Protein AF-A0A971Q8Y5-F1 (afdb_monomer_lite)

Sequence (115 aa):
GSGPAAWLIREVLGVKPRRPGFAEVAIEPHCGDLAWARGTVPTPMGTISISWSKGSDGGLRVETDVPVGVGEARVWMEGLKSGHVDGSAVPLALDESGCKVLKVASAGRHMVELA

Radius of gyration: 13.22 Å; chains: 1; bounding box: 32×28×31 Å

Structure (mmCIF, N/CA/C/O backbone):
data_AF-A0A971Q8Y5-F1
#
_entry.id   AF-A0A971Q8Y5-F1
#
loop_
_atom_site.group_PDB
_atom_site.id
_atom_site.type_symbol
_atom_site.label_atom_id
_atom_site.label_alt_id
_atom_site.label_comp_id
_atom_site.label_asym_id
_atom_site.label_entity_id
_atom_site.label_seq_id
_atom_site.pdbx_PDB_ins_code
_atom_site.Cartn_x
_atom_site.Cartn_y
_atom_site.Cartn_z
_atom_site.occupancy
_atom_site.B_iso_or_equiv
_atom_site.auth_seq_id
_atom_site.auth_comp_id
_atom_site.auth_asym_id
_atom_site.auth_atom_id
_atom_site.pdbx_PDB_model_num
ATOM 1 N N . GLY A 1 1 ? 15.132 7.869 -15.736 1.00 43.06 1 GLY A N 1
ATOM 2 C CA . GLY A 1 1 ? 14.451 9.168 -15.604 1.00 43.06 1 GLY A CA 1
ATOM 3 C C . GLY A 1 1 ? 14.000 9.352 -14.173 1.00 43.06 1 GLY A C 1
ATOM 4 O O . GLY A 1 1 ? 13.049 8.698 -13.774 1.00 43.06 1 GLY A O 1
ATOM 5 N N . SER A 1 2 ? 14.697 10.186 -13.398 1.00 48.38 2 SER A N 1
ATOM 6 C CA . SER A 1 2 ? 14.2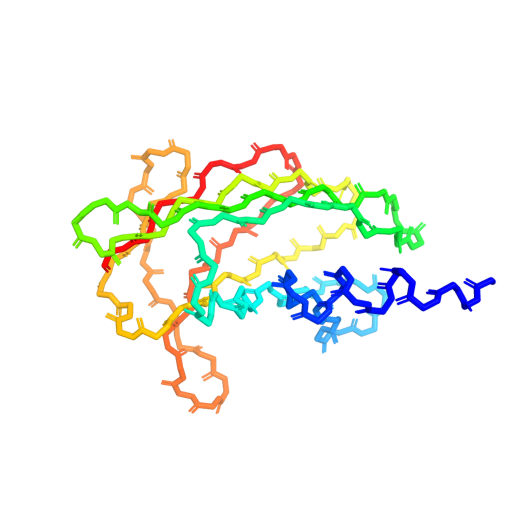51 10.623 -12.067 1.00 48.38 2 SER A CA 1
ATOM 7 C C . SER A 1 2 ? 13.400 11.874 -12.233 1.00 48.38 2 SER A C 1
ATOM 9 O O . SER A 1 2 ? 13.910 12.988 -12.199 1.00 48.38 2 SER A O 1
ATOM 11 N N . GLY A 1 3 ? 12.108 11.688 -12.490 1.00 46.56 3 GLY A N 1
ATOM 12 C CA . GLY A 1 3 ? 11.150 12.781 -12.378 1.00 46.56 3 GLY A CA 1
ATOM 13 C C . GLY A 1 3 ? 10.777 12.954 -10.901 1.00 46.56 3 GLY A C 1
ATOM 14 O O . GLY A 1 3 ? 10.394 11.956 -10.290 1.00 46.56 3 GLY A O 1
ATOM 15 N N . PRO A 1 4 ? 10.841 14.160 -10.311 1.00 51.34 4 PRO A N 1
ATOM 16 C CA . PRO A 1 4 ? 10.440 14.401 -8.917 1.00 51.34 4 PRO A CA 1
ATOM 17 C C . PRO A 1 4 ? 9.005 13.933 -8.610 1.00 51.34 4 PRO A C 1
ATOM 19 O O . PRO A 1 4 ? 8.714 13.544 -7.485 1.00 51.34 4 PRO A O 1
ATOM 22 N N . ALA A 1 5 ? 8.137 13.847 -9.625 1.00 49.75 5 ALA A N 1
ATOM 23 C CA . ALA A 1 5 ? 6.803 13.256 -9.517 1.00 49.75 5 ALA A CA 1
ATOM 24 C C . ALA A 1 5 ? 6.821 11.765 -9.124 1.00 49.75 5 ALA A C 1
ATOM 26 O O . ALA A 1 5 ? 6.010 11.342 -8.308 1.00 49.75 5 ALA A O 1
ATOM 27 N N . ALA A 1 6 ? 7.761 10.965 -9.640 1.00 52.69 6 ALA A N 1
ATOM 28 C CA . ALA A 1 6 ? 7.866 9.548 -9.282 1.00 52.69 6 ALA A CA 1
ATOM 29 C C . ALA A 1 6 ? 8.357 9.356 -7.839 1.00 52.69 6 ALA A C 1
ATOM 31 O O . ALA A 1 6 ? 7.985 8.380 -7.194 1.00 52.69 6 ALA A O 1
ATOM 32 N N . TRP A 1 7 ? 9.175 10.283 -7.332 1.00 54.84 7 TRP A N 1
ATOM 33 C CA . TRP A 1 7 ? 9.607 10.282 -5.935 1.00 54.84 7 TRP A CA 1
ATOM 34 C C . TRP A 1 7 ? 8.462 10.684 -5.004 1.00 54.84 7 TRP A C 1
ATOM 36 O O . TRP A 1 7 ? 8.168 9.956 -4.065 1.00 54.84 7 TRP A O 1
ATOM 46 N N . LEU A 1 8 ? 7.739 11.760 -5.330 1.00 58.44 8 LEU A N 1
ATOM 47 C CA . LEU A 1 8 ? 6.596 12.216 -4.538 1.00 58.44 8 LEU A CA 1
ATOM 48 C C . LEU A 1 8 ? 5.495 11.147 -4.458 1.00 58.44 8 LEU A C 1
ATOM 50 O O . LEU A 1 8 ? 4.945 10.897 -3.394 1.00 58.44 8 LEU A O 1
ATOM 54 N N . ILE A 1 9 ? 5.213 10.471 -5.574 1.00 60.31 9 ILE A N 1
ATOM 55 C CA . ILE A 1 9 ? 4.247 9.368 -5.628 1.00 60.31 9 ILE A CA 1
ATOM 56 C C . ILE A 1 9 ? 4.733 8.178 -4.789 1.00 60.31 9 ILE A C 1
ATOM 58 O O . ILE A 1 9 ? 3.935 7.575 -4.084 1.00 60.31 9 ILE A O 1
ATOM 62 N N . ARG A 1 10 ? 6.031 7.849 -4.812 1.00 62.62 10 ARG A N 1
ATOM 63 C CA . ARG A 1 10 ? 6.592 6.774 -3.974 1.00 62.62 10 ARG A CA 1
ATOM 64 C C . ARG A 1 10 ? 6.554 7.100 -2.488 1.00 62.62 10 ARG A C 1
ATOM 66 O O . ARG A 1 10 ? 6.272 6.195 -1.718 1.00 62.62 10 ARG A O 1
ATOM 73 N N . GLU A 1 11 ? 6.810 8.346 -2.105 1.00 64.06 11 GLU A N 1
ATOM 74 C CA . GLU A 1 11 ? 6.764 8.785 -0.707 1.00 64.06 11 GLU A CA 1
ATOM 75 C C . GLU A 1 11 ? 5.321 8.872 -0.191 1.00 64.06 11 GLU A C 1
ATOM 77 O O . GLU A 1 11 ? 5.022 8.355 0.877 1.00 64.06 11 GLU A O 1
ATOM 82 N N . VAL A 1 12 ? 4.385 9.427 -0.971 1.00 64.12 12 VAL A N 1
ATOM 83 C CA . VAL A 1 12 ? 2.969 9.541 -0.561 1.00 64.12 12 VAL A CA 1
ATOM 84 C C . VAL A 1 12 ? 2.257 8.181 -0.561 1.00 64.12 12 VAL A C 1
ATOM 86 O O . VAL A 1 12 ? 1.414 7.915 0.296 1.00 64.12 12 VAL A O 1
ATOM 89 N N . LEU A 1 13 ? 2.590 7.291 -1.502 1.00 68.50 13 LEU A N 1
ATOM 90 C CA . LEU A 1 13 ? 2.071 5.916 -1.520 1.00 68.50 13 LEU A CA 1
ATOM 91 C C . LEU A 1 13 ? 2.883 4.956 -0.631 1.00 68.50 13 LEU A C 1
ATOM 93 O O . LEU A 1 13 ? 2.434 3.840 -0.386 1.00 68.50 13 LEU A O 1
ATOM 97 N N . GLY A 1 14 ? 4.073 5.369 -0.188 1.00 69.19 14 GLY A N 1
ATOM 98 C CA . GLY A 1 14 ? 4.999 4.597 0.644 1.00 69.19 14 GLY A CA 1
ATOM 99 C C . GLY A 1 14 ? 5.502 3.295 0.037 1.00 69.19 14 GLY A C 1
ATOM 100 O O . GLY A 1 14 ? 5.660 2.313 0.756 1.00 69.19 14 GLY A O 1
ATOM 101 N N . VAL A 1 15 ? 5.723 3.241 -1.278 1.00 74.44 15 VAL A N 1
ATOM 102 C CA . V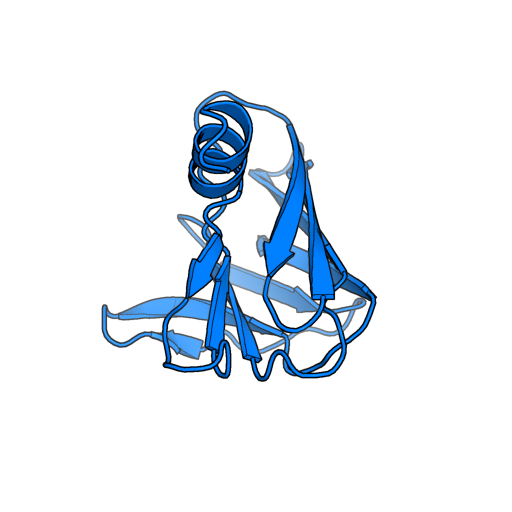AL A 1 15 ? 6.185 2.009 -1.939 1.00 74.44 15 VAL A CA 1
ATOM 103 C C . VAL A 1 15 ? 7.691 1.862 -1.778 1.00 74.44 15 VAL A C 1
ATOM 105 O O . VAL A 1 15 ? 8.461 2.550 -2.455 1.00 74.44 15 VAL A O 1
ATOM 108 N N . LYS A 1 16 ? 8.119 0.922 -0.931 1.00 75.81 16 LYS A N 1
ATOM 109 C CA . LYS A 1 16 ? 9.533 0.633 -0.672 1.00 75.81 16 LYS A CA 1
ATOM 110 C C . LYS A 1 16 ? 9.875 -0.828 -0.983 1.00 75.81 16 LYS A C 1
ATOM 112 O O . LYS A 1 16 ? 9.232 -1.735 -0.457 1.00 75.81 16 LYS A O 1
ATOM 117 N N . PRO A 1 17 ? 10.900 -1.100 -1.808 1.00 74.31 17 PRO A N 1
ATOM 118 C CA . PRO A 1 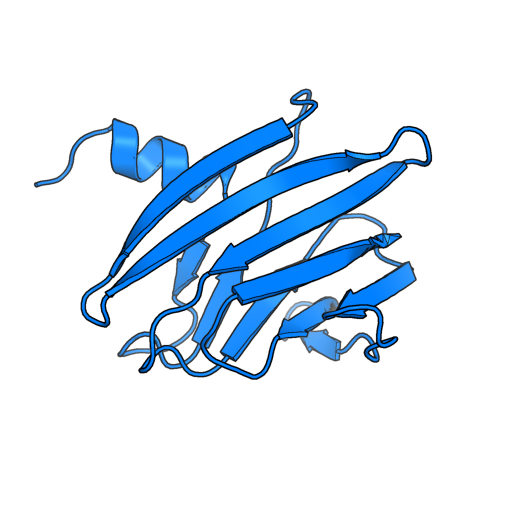17 ? 11.383 -2.462 -2.003 1.00 74.31 17 PRO A CA 1
ATOM 119 C C . PRO A 1 17 ? 12.092 -2.947 -0.727 1.00 74.31 17 PRO A C 1
ATOM 121 O O . PRO A 1 17 ? 13.060 -2.332 -0.286 1.00 74.31 17 PRO A O 1
ATOM 124 N N . ARG A 1 18 ? 11.625 -4.056 -0.140 1.00 75.56 18 ARG A N 1
ATOM 125 C CA . ARG A 1 18 ? 12.243 -4.691 1.043 1.00 75.56 18 ARG A CA 1
ATOM 126 C C . ARG A 1 18 ? 13.294 -5.731 0.661 1.00 75.56 18 ARG A C 1
ATOM 128 O O . ARG A 1 18 ? 14.221 -5.967 1.430 1.00 75.56 18 ARG A O 1
ATOM 135 N N . ARG A 1 19 ? 13.176 -6.346 -0.521 1.00 74.62 19 ARG A N 1
ATOM 136 C CA . ARG A 1 19 ? 14.126 -7.360 -1.006 1.00 74.62 19 ARG A CA 1
ATOM 137 C C . ARG A 1 19 ? 14.623 -7.088 -2.427 1.00 74.62 19 ARG A C 1
ATOM 139 O O . ARG A 1 19 ? 13.877 -6.522 -3.235 1.00 74.62 19 ARG A O 1
ATOM 146 N N . PRO A 1 20 ? 15.859 -7.522 -2.756 1.00 73.75 20 PRO A N 1
ATOM 147 C CA . PRO A 1 20 ? 16.377 -7.466 -4.118 1.00 73.75 20 PRO A CA 1
ATOM 148 C C . PRO A 1 20 ? 15.411 -8.123 -5.106 1.00 73.75 20 PRO A C 1
ATOM 150 O O . PRO A 1 20 ? 14.790 -9.140 -4.802 1.00 73.75 20 PRO A O 1
ATOM 153 N N . GLY A 1 21 ? 15.275 -7.528 -6.290 1.00 68.69 21 GLY A N 1
ATOM 154 C CA . GLY A 1 21 ? 14.406 -8.058 -7.341 1.00 68.69 21 GLY A CA 1
ATOM 155 C C . GLY A 1 21 ? 12.905 -7.865 -7.107 1.00 68.69 21 GLY A C 1
ATOM 156 O O . GLY A 1 21 ? 12.128 -8.530 -7.774 1.00 68.69 21 GLY A O 1
ATOM 157 N N . PHE A 1 22 ? 12.482 -6.976 -6.195 1.00 69.31 22 PHE A N 1
ATOM 158 C CA . PHE A 1 22 ? 11.058 -6.739 -5.887 1.00 69.31 22 PHE A CA 1
ATOM 159 C C . PHE A 1 22 ? 10.321 -7.998 -5.397 1.00 69.31 22 PHE A C 1
ATOM 161 O O . PHE A 1 22 ? 9.096 -8.080 -5.459 1.00 69.31 22 PHE A O 1
ATOM 168 N N . ALA A 1 23 ? 11.067 -8.961 -4.843 1.00 70.81 23 ALA A N 1
ATOM 169 C CA . ALA A 1 23 ? 10.497 -10.145 -4.210 1.00 70.81 23 ALA A CA 1
ATOM 170 C C . ALA A 1 23 ? 9.594 -9.782 -3.016 1.00 70.81 23 ALA A C 1
ATOM 172 O O . ALA A 1 23 ? 8.657 -10.508 -2.707 1.00 70.81 23 ALA A O 1
ATOM 173 N N . GLU A 1 24 ? 9.854 -8.646 -2.365 1.00 76.44 24 GLU A N 1
ATOM 174 C CA . GLU A 1 24 ? 9.009 -8.097 -1.307 1.00 76.44 24 GLU A CA 1
ATOM 175 C C . GLU A 1 24 ? 8.941 -6.573 -1.432 1.00 76.44 24 GLU A C 1
ATOM 177 O O . GLU A 1 24 ? 9.972 -5.902 -1.585 1.00 76.44 24 GLU A O 1
ATOM 182 N N . VAL A 1 25 ? 7.725 -6.035 -1.361 1.00 80.81 25 VAL A N 1
ATOM 183 C CA . VAL A 1 25 ? 7.432 -4.604 -1.421 1.00 80.81 25 VAL A CA 1
ATOM 184 C C . VAL A 1 25 ? 6.590 -4.222 -0.207 1.00 80.81 25 VAL A C 1
ATOM 186 O O . VAL A 1 25 ? 5.546 -4.810 0.060 1.00 80.81 25 VAL A O 1
ATOM 189 N N . ALA A 1 26 ? 7.041 -3.216 0.530 1.00 81.19 26 ALA A N 1
ATOM 190 C CA . ALA A 1 26 ? 6.240 -2.565 1.553 1.00 81.19 26 ALA A CA 1
ATOM 191 C C . ALA A 1 26 ? 5.453 -1.413 0.916 1.00 81.19 26 ALA A C 1
ATOM 193 O O . ALA A 1 26 ? 6.001 -0.648 0.123 1.00 81.19 26 ALA A O 1
ATOM 194 N N . ILE A 1 27 ? 4.173 -1.324 1.251 1.00 82.38 27 ILE A N 1
ATOM 195 C CA . ILE A 1 27 ? 3.264 -0.227 0.940 1.00 82.38 27 ILE A CA 1
ATOM 196 C C . ILE A 1 27 ? 2.938 0.426 2.284 1.00 82.38 27 ILE A C 1
ATOM 198 O O . ILE A 1 27 ? 2.235 -0.148 3.116 1.00 82.38 27 ILE A O 1
ATOM 202 N N . GLU A 1 28 ? 3.484 1.616 2.503 1.00 78.94 28 GLU A N 1
ATOM 203 C CA . GLU A 1 28 ? 3.361 2.382 3.747 1.00 78.94 28 GLU A CA 1
ATOM 204 C C . GLU A 1 28 ? 2.629 3.710 3.472 1.00 78.94 28 GLU A C 1
ATOM 206 O O . GLU A 1 28 ? 3.273 4.751 3.364 1.00 78.94 28 GLU A O 1
ATOM 211 N N . PRO A 1 29 ? 1.293 3.724 3.305 1.00 75.50 29 PRO A N 1
ATOM 212 C CA . PRO A 1 29 ? 0.563 4.935 2.951 1.00 75.50 29 PRO A CA 1
ATOM 213 C C . PRO A 1 29 ? 0.791 6.053 3.976 1.00 75.50 29 PRO A C 1
ATOM 215 O O . PRO A 1 29 ? 0.278 6.016 5.098 1.00 75.50 29 PRO A O 1
ATOM 218 N N . HIS A 1 30 ? 1.533 7.087 3.583 1.00 73.88 30 HIS A N 1
ATOM 219 C CA . HIS A 1 30 ? 1.773 8.257 4.420 1.00 73.88 30 HIS A CA 1
ATOM 220 C C . HIS A 1 30 ? 0.585 9.207 4.292 1.00 73.88 30 HIS A C 1
ATOM 222 O O . HIS A 1 30 ? 0.581 10.153 3.505 1.00 73.88 30 HIS A O 1
ATOM 228 N N . CYS A 1 31 ? -0.464 8.911 5.056 1.00 71.75 31 CYS A N 1
ATOM 229 C CA . CYS A 1 31 ? -1.755 9.540 4.831 1.00 71.75 31 CYS A CA 1
ATOM 230 C C . CYS A 1 31 ? -1.848 10.997 5.319 1.00 71.75 31 CYS A C 1
ATOM 232 O O . CYS A 1 31 ? -2.730 11.710 4.850 1.00 71.75 31 CYS A O 1
ATOM 234 N N . GLY A 1 32 ? -0.981 11.448 6.239 1.00 74.25 32 GLY A N 1
ATOM 235 C CA . GLY A 1 32 ? -0.919 12.840 6.731 1.00 74.25 32 GLY A CA 1
ATOM 236 C C . GLY A 1 32 ? -2.300 13.481 6.936 1.00 74.25 32 GLY A C 1
ATOM 237 O O . GLY A 1 32 ? -3.186 12.856 7.519 1.00 74.25 32 GLY A O 1
ATOM 238 N N . ASP A 1 33 ? -2.515 14.661 6.347 1.00 75.44 33 ASP A N 1
ATOM 239 C CA . ASP A 1 33 ? -3.819 15.354 6.280 1.00 75.44 33 ASP A CA 1
ATOM 240 C C . ASP A 1 33 ? -4.628 15.037 5.006 1.00 75.44 33 ASP A C 1
ATOM 242 O O . ASP A 1 33 ? -5.720 15.563 4.791 1.00 75.44 33 ASP A O 1
ATOM 246 N N . LEU A 1 34 ? -4.120 14.164 4.134 1.00 81.00 34 LEU A N 1
ATOM 247 C CA . LEU A 1 34 ? -4.781 13.803 2.882 1.00 81.00 34 LEU A CA 1
ATOM 248 C C . LEU A 1 34 ? -5.946 12.840 3.145 1.00 81.00 34 LEU A C 1
ATOM 250 O O . LEU A 1 34 ? -5.816 11.864 3.885 1.00 81.00 34 LEU A O 1
ATOM 254 N N . ALA A 1 35 ? -7.092 13.098 2.515 1.00 85.31 35 ALA A N 1
ATOM 255 C CA . ALA A 1 35 ? -8.250 12.203 2.569 1.00 85.31 35 ALA A CA 1
ATOM 256 C C . ALA A 1 35 ? -8.084 10.985 1.646 1.00 85.31 35 ALA A C 1
ATOM 258 O O . ALA A 1 35 ? -8.609 9.912 1.929 1.00 85.31 35 ALA A O 1
ATOM 259 N N . TRP A 1 36 ? -7.353 11.145 0.544 1.00 87.81 36 TRP A N 1
ATOM 260 C CA . TRP A 1 36 ? -7.083 10.095 -0.430 1.00 87.81 36 TRP A CA 1
ATOM 261 C C . TRP A 1 36 ? -5.822 10.426 -1.230 1.00 87.81 36 TRP A C 1
ATOM 263 O O . TRP A 1 36 ? -5.450 11.595 -1.359 1.00 87.81 36 TRP A O 1
ATOM 273 N N . ALA A 1 37 ? -5.189 9.404 -1.801 1.00 84.62 37 ALA A N 1
ATOM 274 C CA . ALA A 1 37 ? -4.157 9.567 -2.815 1.00 84.62 37 ALA A CA 1
ATOM 275 C C . ALA A 1 37 ? -4.181 8.402 -3.805 1.00 84.62 37 ALA A C 1
ATOM 277 O O . ALA A 1 37 ? -4.552 7.278 -3.470 1.00 84.62 37 ALA A O 1
ATOM 278 N N . ARG A 1 38 ? -3.759 8.668 -5.041 1.00 86.38 38 ARG A N 1
ATOM 279 C CA . ARG A 1 38 ? -3.637 7.656 -6.089 1.00 86.38 38 ARG A CA 1
ATOM 280 C C . ARG A 1 38 ? -2.396 7.905 -6.923 1.00 86.38 38 ARG A C 1
ATOM 282 O O . ARG A 1 38 ? -2.101 9.044 -7.276 1.00 86.38 38 ARG A O 1
ATOM 289 N N . GLY A 1 39 ? -1.714 6.832 -7.298 1.00 83.50 39 GLY A N 1
ATOM 290 C CA . GLY A 1 39 ? -0.620 6.904 -8.248 1.00 83.50 39 GLY A CA 1
ATOM 291 C C . GLY A 1 39 ? -0.140 5.537 -8.705 1.00 83.50 39 GLY A C 1
ATOM 292 O O . GLY A 1 39 ? -0.673 4.491 -8.340 1.00 83.50 39 GLY A O 1
ATOM 293 N N . THR A 1 40 ? 0.877 5.567 -9.552 1.00 83.75 40 THR A N 1
ATOM 294 C CA . THR A 1 40 ? 1.451 4.375 -10.167 1.00 83.75 40 THR A CA 1
ATOM 295 C C . THR A 1 40 ? 2.960 4.409 -10.025 1.00 83.75 40 THR A C 1
ATOM 297 O O . THR A 1 40 ? 3.591 5.429 -10.315 1.00 83.75 40 THR A O 1
ATOM 300 N N . VAL A 1 41 ? 3.546 3.292 -9.619 1.00 79.19 41 VAL A N 1
ATOM 301 C CA . VAL A 1 41 ? 4.984 3.139 -9.447 1.00 79.19 41 VAL A CA 1
ATOM 302 C C . VAL A 1 41 ? 5.512 2.201 -10.530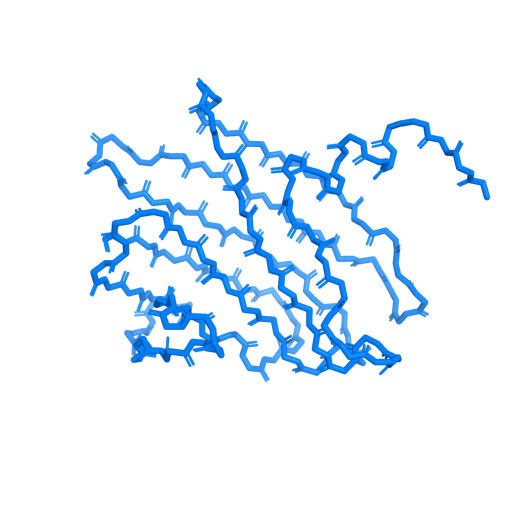 1.00 79.19 41 VAL A C 1
ATOM 304 O O . VAL A 1 41 ? 5.211 1.007 -10.502 1.00 79.19 41 VAL A O 1
ATOM 307 N N . PRO A 1 42 ? 6.316 2.702 -11.487 1.00 78.69 42 PRO A N 1
ATOM 308 C CA . PRO A 1 42 ? 6.974 1.831 -12.446 1.00 78.69 42 PRO A CA 1
ATOM 309 C C . PRO A 1 42 ? 8.047 1.006 -11.726 1.00 78.69 42 PRO A C 1
ATOM 311 O O . PRO A 1 42 ? 8.926 1.561 -11.051 1.00 78.69 42 PRO A O 1
ATOM 314 N N . THR A 1 43 ? 7.975 -0.315 -11.877 1.00 75.38 43 THR A N 1
ATOM 315 C CA . THR A 1 43 ? 8.981 -1.275 -11.407 1.00 75.38 43 THR A CA 1
ATOM 316 C C . THR A 1 43 ? 9.498 -2.109 -12.584 1.00 75.38 43 THR A C 1
ATOM 318 O O . THR A 1 43 ? 8.825 -2.198 -13.612 1.00 75.38 43 THR A O 1
ATOM 321 N N . PRO A 1 44 ? 10.676 -2.745 -12.468 1.00 77.25 44 PRO A N 1
ATOM 322 C CA . PRO A 1 44 ? 11.191 -3.637 -13.506 1.00 77.25 44 PRO A CA 1
ATOM 323 C C . PRO A 1 44 ? 10.261 -4.814 -13.837 1.00 77.25 44 PRO A C 1
ATOM 325 O O . PRO A 1 44 ? 10.285 -5.295 -14.962 1.00 77.25 44 PRO A O 1
ATOM 328 N N . MET A 1 45 ? 9.433 -5.252 -12.880 1.00 78.75 45 MET A N 1
ATOM 329 C CA . MET A 1 45 ? 8.468 -6.347 -13.064 1.00 78.75 45 MET A CA 1
ATOM 330 C C . MET A 1 45 ? 7.139 -5.883 -13.686 1.00 78.75 45 MET A C 1
ATOM 332 O O . MET A 1 45 ? 6.292 -6.703 -14.018 1.00 78.75 45 MET A O 1
ATOM 336 N N . GLY A 1 46 ? 6.928 -4.571 -13.829 1.00 79.19 46 GLY A N 1
ATOM 337 C CA . GLY A 1 46 ? 5.670 -3.982 -14.281 1.00 79.19 46 GLY A CA 1
ATOM 338 C C . GLY A 1 46 ? 5.289 -2.741 -13.479 1.00 79.19 46 GLY A C 1
ATOM 339 O O . GLY A 1 46 ? 6.020 -2.284 -12.598 1.00 79.19 46 GLY A O 1
ATOM 340 N N . THR A 1 47 ? 4.129 -2.168 -13.773 1.00 83.31 47 THR A N 1
ATOM 341 C CA . THR A 1 47 ? 3.654 -0.974 -13.061 1.00 83.31 47 THR A CA 1
ATOM 342 C C . THR A 1 47 ? 2.757 -1.390 -11.907 1.00 83.31 47 THR A C 1
ATOM 344 O O . THR A 1 47 ? 1.765 -2.070 -12.134 1.00 83.31 47 THR A O 1
ATOM 347 N N . ILE A 1 48 ? 3.094 -0.965 -10.690 1.00 83.19 48 ILE A N 1
ATOM 348 C CA . ILE A 1 48 ? 2.236 -1.144 -9.516 1.00 83.19 48 ILE A CA 1
ATOM 349 C C . ILE A 1 48 ? 1.293 0.055 -9.450 1.00 83.19 48 ILE A C 1
ATOM 351 O O . ILE A 1 48 ? 1.765 1.191 -9.385 1.00 83.19 48 ILE A O 1
ATOM 355 N N . SER A 1 49 ? -0.019 -0.165 -9.464 1.00 85.81 49 SER A N 1
ATOM 356 C CA . SER A 1 49 ? -0.996 0.914 -9.252 1.00 85.81 49 SER A CA 1
ATOM 357 C C . SER A 1 49 ? -1.498 0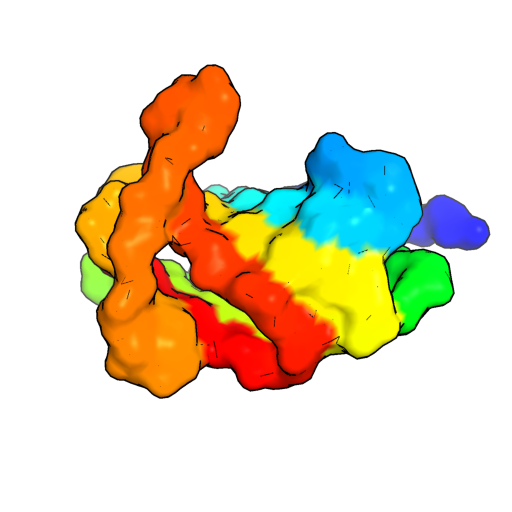.874 -7.822 1.00 85.81 49 SER A C 1
ATOM 359 O O . SER A 1 49 ? -1.870 -0.191 -7.355 1.00 85.81 49 SER A O 1
ATOM 361 N N . ILE A 1 50 ? -1.529 2.010 -7.130 1.00 87.00 50 ILE A N 1
ATOM 362 C CA . ILE A 1 50 ? -2.024 2.089 -5.752 1.00 87.00 50 ILE A CA 1
ATOM 363 C C . ILE A 1 50 ? -2.946 3.291 -5.629 1.00 87.00 50 ILE A C 1
ATOM 365 O O . ILE A 1 50 ? -2.640 4.394 -6.088 1.00 87.00 50 ILE A O 1
ATOM 369 N N . SER A 1 51 ? -4.080 3.075 -4.987 1.00 88.44 51 SER A N 1
ATOM 370 C CA . SER A 1 51 ? -5.034 4.100 -4.606 1.00 88.44 51 SER A CA 1
ATOM 371 C C . SER A 1 51 ? -5.442 3.846 -3.173 1.00 88.44 51 SER A C 1
ATOM 373 O O . SER A 1 51 ? -5.771 2.720 -2.829 1.00 88.44 51 SER A O 1
ATOM 375 N N . TRP A 1 52 ? -5.468 4.868 -2.335 1.00 89.56 52 TRP A N 1
ATOM 376 C CA . TRP A 1 52 ? -5.989 4.737 -0.986 1.00 89.56 52 TRP A CA 1
ATOM 377 C C . TRP A 1 52 ? -6.875 5.915 -0.609 1.00 89.56 52 TRP A C 1
ATOM 379 O O . TRP A 1 52 ? -6.729 7.018 -1.134 1.00 89.56 52 TRP A O 1
ATOM 389 N N . SER A 1 53 ? -7.809 5.670 0.303 1.00 89.88 53 SER A N 1
ATOM 390 C CA . SER A 1 53 ? -8.729 6.668 0.843 1.00 89.88 53 SER A CA 1
ATOM 391 C C . SER A 1 53 ? -9.047 6.366 2.301 1.00 89.88 53 SER A C 1
ATOM 393 O O . SER A 1 53 ? -9.304 5.211 2.651 1.00 89.88 53 SER A O 1
ATOM 395 N N . LYS A 1 54 ? -9.074 7.405 3.133 1.00 88.44 54 LYS A N 1
ATOM 396 C CA . LYS A 1 54 ? -9.522 7.319 4.523 1.00 88.44 54 LYS A CA 1
ATOM 397 C C . LYS A 1 54 ? -11.041 7.177 4.572 1.00 88.44 54 LYS A C 1
ATOM 399 O O . LYS A 1 54 ? -11.761 7.943 3.930 1.00 88.44 54 LYS A O 1
ATOM 404 N N . GLY A 1 55 ? -11.510 6.206 5.341 1.00 84.00 55 GLY A N 1
ATOM 405 C CA . GLY A 1 55 ? -12.906 6.071 5.724 1.00 84.00 55 GLY A CA 1
ATOM 406 C C . GLY A 1 55 ? -13.286 7.091 6.797 1.00 84.00 55 GLY A C 1
ATOM 407 O O . GLY A 1 55 ? -12.443 7.596 7.541 1.00 84.00 55 GLY A O 1
ATOM 408 N N . SER A 1 56 ? -14.576 7.407 6.881 1.00 79.06 56 SER A N 1
ATOM 409 C CA . SER A 1 56 ? -15.138 8.285 7.919 1.00 79.06 56 SER A CA 1
ATOM 410 C C . SER A 1 56 ? -15.067 7.682 9.328 1.00 79.06 56 SER A C 1
ATOM 412 O O . SER A 1 56 ? -15.175 8.403 10.314 1.00 79.06 56 SER A O 1
ATOM 414 N N . ASP A 1 57 ? -14.872 6.372 9.414 1.00 80.19 57 ASP A N 1
ATOM 415 C CA . ASP A 1 57 ? -14.656 5.565 10.614 1.00 80.19 57 ASP A CA 1
ATOM 416 C C . ASP A 1 57 ? -13.187 5.534 11.077 1.00 80.19 57 ASP A C 1
ATOM 418 O O . ASP A 1 57 ? -12.877 4.930 12.102 1.00 80.19 57 ASP A O 1
ATOM 422 N N . GLY A 1 58 ? -12.283 6.196 10.344 1.00 79.69 58 GLY A N 1
ATOM 423 C CA . GLY A 1 58 ? -10.840 6.165 10.596 1.00 79.69 58 GLY A CA 1
ATOM 424 C C . GLY A 1 58 ? -10.126 4.969 9.960 1.00 79.69 58 GLY A C 1
ATOM 425 O O . GLY A 1 58 ? -8.909 4.855 10.102 1.00 79.69 58 GLY A O 1
ATOM 426 N N . GLY A 1 59 ? -10.855 4.112 9.238 1.00 86.25 59 GLY A N 1
ATOM 427 C CA . GLY A 1 59 ? -10.273 3.030 8.455 1.00 86.25 59 GLY A CA 1
ATOM 428 C C . GLY A 1 59 ? -9.534 3.538 7.216 1.00 86.25 59 GLY A C 1
ATOM 429 O O . GLY A 1 59 ? -9.681 4.688 6.791 1.00 86.25 59 GLY A O 1
ATOM 430 N N . LEU A 1 60 ? -8.739 2.670 6.600 1.00 88.75 60 LEU A N 1
ATOM 431 C CA . LEU A 1 60 ? -8.041 2.953 5.350 1.00 88.75 60 LEU A CA 1
ATOM 432 C C . LEU A 1 60 ? -8.409 1.898 4.310 1.00 88.75 60 LEU A C 1
ATOM 434 O O . LEU A 1 60 ? -8.161 0.708 4.492 1.00 88.75 60 LEU A O 1
ATOM 438 N N . ARG A 1 61 ? -8.976 2.345 3.190 1.00 90.75 61 ARG A N 1
ATOM 439 C CA . ARG A 1 61 ? -9.225 1.498 2.022 1.00 90.75 61 ARG A CA 1
ATOM 440 C C . ARG A 1 61 ? -8.093 1.701 1.030 1.00 90.75 61 ARG A C 1
ATOM 442 O O . ARG A 1 61 ? -7.848 2.833 0.626 1.00 90.75 61 ARG A O 1
ATOM 449 N N . VAL A 1 62 ? -7.416 0.629 0.644 1.00 89.31 62 VAL A N 1
ATOM 450 C CA . VAL A 1 62 ? -6.277 0.616 -0.274 1.00 89.31 62 VAL A CA 1
ATOM 451 C C . VAL A 1 62 ? -6.580 -0.347 -1.418 1.00 89.31 62 VAL A C 1
ATOM 453 O O . VAL A 1 62 ? -6.687 -1.549 -1.223 1.00 89.31 62 VAL A O 1
ATOM 456 N N . GLU A 1 63 ? -6.703 0.167 -2.630 1.00 90.19 63 GLU A N 1
ATOM 457 C CA . GLU A 1 63 ? -6.732 -0.621 -3.856 1.00 90.19 63 GLU A CA 1
ATOM 458 C C . GLU A 1 63 ? -5.316 -0.679 -4.432 1.00 90.19 63 GLU A C 1
ATOM 460 O O . GLU A 1 63 ? -4.704 0.358 -4.696 1.00 90.19 63 GLU A O 1
ATOM 465 N N . THR A 1 64 ? -4.791 -1.885 -4.630 1.00 87.44 64 THR A N 1
ATOM 466 C CA . THR A 1 64 ? -3.471 -2.096 -5.226 1.00 87.44 64 THR A CA 1
ATOM 467 C C . THR A 1 64 ? -3.560 -3.082 -6.382 1.00 87.44 64 THR A C 1
ATOM 469 O O . THR A 1 64 ? -4.258 -4.085 -6.296 1.00 87.44 64 THR A O 1
ATOM 472 N N . ASP A 1 65 ? -2.861 -2.794 -7.472 1.00 88.12 65 ASP A N 1
ATOM 473 C CA . ASP A 1 65 ? -2.700 -3.672 -8.627 1.00 88.12 65 ASP A CA 1
ATOM 474 C C . ASP A 1 65 ? -1.220 -4.013 -8.745 1.00 88.12 65 ASP A C 1
ATOM 476 O O . ASP A 1 65 ? -0.383 -3.147 -9.026 1.00 88.12 65 ASP A O 1
ATOM 480 N N . VAL A 1 66 ? -0.898 -5.263 -8.433 1.00 86.44 66 VAL A N 1
ATOM 481 C CA . VAL A 1 66 ? 0.472 -5.756 -8.330 1.00 86.44 66 VAL A CA 1
ATOM 482 C C . VAL A 1 66 ? 0.768 -6.631 -9.553 1.00 86.44 66 VAL A C 1
ATOM 484 O O . VAL A 1 66 ? 0.066 -7.618 -9.770 1.00 86.44 66 VAL A O 1
ATOM 487 N N . PRO A 1 67 ? 1.786 -6.318 -10.375 1.00 83.00 67 PRO A N 1
ATOM 488 C CA . PRO A 1 67 ? 2.097 -7.110 -11.556 1.00 83.00 67 PRO A CA 1
ATOM 489 C C . PRO A 1 67 ? 2.685 -8.474 -11.173 1.00 83.00 67 PRO A C 1
ATOM 491 O O . PRO A 1 67 ? 3.335 -8.634 -10.136 1.00 83.00 67 PRO A O 1
ATOM 494 N N . VAL A 1 68 ? 2.496 -9.457 -12.056 1.00 77.19 68 VAL A N 1
ATOM 495 C CA . VAL A 1 68 ? 3.100 -10.790 -11.925 1.00 77.19 68 VAL A CA 1
ATOM 496 C C . VAL A 1 68 ? 4.622 -10.649 -11.868 1.00 77.19 68 VAL A C 1
ATOM 498 O O . VAL A 1 68 ? 5.228 -10.085 -12.773 1.00 77.19 68 VAL A O 1
ATOM 501 N N . GLY A 1 69 ? 5.238 -11.152 -10.796 1.00 73.25 69 GLY A N 1
ATOM 502 C CA . GLY A 1 69 ? 6.684 -11.058 -10.556 1.00 73.25 69 GLY A CA 1
ATOM 503 C C . GLY A 1 69 ? 7.060 -10.273 -9.298 1.00 73.25 69 GLY A C 1
ATOM 504 O O . GLY A 1 69 ? 8.173 -10.434 -8.802 1.00 73.25 69 GLY A O 1
ATOM 505 N N . VAL A 1 70 ? 6.138 -9.486 -8.737 1.00 76.44 70 VAL A N 1
ATOM 506 C CA . VAL A 1 70 ? 6.262 -8.980 -7.361 1.00 76.44 70 VAL A CA 1
ATOM 507 C C . VAL A 1 70 ? 5.770 -10.073 -6.410 1.00 76.44 70 VAL A C 1
ATOM 509 O O . VAL A 1 70 ? 4.684 -10.611 -6.607 1.00 76.44 70 VAL A O 1
ATOM 512 N N . GLY A 1 71 ? 6.592 -10.445 -5.427 1.00 68.88 71 GLY A N 1
ATOM 513 C CA . GLY A 1 71 ? 6.331 -11.621 -4.588 1.00 68.88 71 GLY A CA 1
ATOM 514 C C . GLY A 1 71 ? 5.294 -11.377 -3.491 1.00 68.88 71 GLY A C 1
ATOM 515 O O . GLY A 1 71 ? 4.226 -11.976 -3.507 1.00 68.88 71 GLY A O 1
ATOM 516 N N . GLU A 1 72 ? 5.606 -10.508 -2.532 1.00 76.81 72 GLU A N 1
ATOM 517 C CA . GLU A 1 72 ? 4.714 -10.174 -1.413 1.00 76.81 72 GLU A CA 1
ATOM 518 C C . GLU A 1 72 ? 4.584 -8.651 -1.293 1.00 76.81 72 GLU A C 1
ATOM 520 O O . GLU A 1 72 ? 5.595 -7.944 -1.242 1.00 76.81 72 GLU A O 1
ATOM 525 N N . ALA A 1 73 ? 3.347 -8.149 -1.237 1.00 82.19 73 ALA A N 1
ATOM 526 C CA . ALA A 1 73 ? 3.058 -6.762 -0.890 1.00 82.19 73 ALA A CA 1
ATOM 527 C C . ALA A 1 73 ? 2.573 -6.694 0.563 1.00 82.19 73 ALA A C 1
ATOM 529 O O . ALA A 1 73 ? 1.732 -7.483 0.987 1.00 82.19 73 ALA A O 1
ATOM 530 N N . ARG A 1 74 ? 3.104 -5.763 1.353 1.00 85.25 74 ARG A N 1
ATOM 531 C CA . ARG A 1 74 ? 2.728 -5.604 2.767 1.00 85.25 74 ARG A CA 1
ATOM 532 C C . ARG A 1 74 ? 2.152 -4.222 2.974 1.00 85.25 74 ARG A C 1
ATOM 534 O O . ARG A 1 74 ? 2.812 -3.256 2.619 1.00 85.25 74 ARG A O 1
ATOM 541 N N . VAL A 1 75 ? 0.952 -4.126 3.537 1.00 86.69 75 VAL A N 1
ATOM 542 C CA . VAL A 1 75 ? 0.293 -2.842 3.800 1.00 86.69 75 VAL A CA 1
ATOM 543 C C . VAL A 1 75 ? 0.323 -2.554 5.295 1.00 86.69 75 VAL A C 1
ATOM 545 O O . VAL A 1 75 ? -0.043 -3.408 6.106 1.00 86.69 75 VAL A O 1
ATOM 548 N N . TRP A 1 76 ? 0.773 -1.358 5.662 1.00 84.50 76 TRP A N 1
ATOM 549 C CA . TRP A 1 76 ? 0.846 -0.892 7.046 1.00 84.50 76 TRP A CA 1
ATOM 550 C C . TRP A 1 76 ? 0.008 0.376 7.245 1.00 84.50 76 TRP A C 1
ATOM 552 O O . TRP A 1 76 ? -0.082 1.198 6.340 1.00 84.50 76 TRP A O 1
ATOM 562 N N . MET A 1 77 ? -0.565 0.560 8.437 1.00 82.31 77 MET A N 1
ATOM 563 C CA . MET A 1 77 ? -1.086 1.855 8.885 1.00 82.31 77 MET A CA 1
ATOM 564 C C . MET A 1 77 ? -0.883 2.028 10.391 1.00 82.31 77 MET A C 1
ATOM 566 O O . MET A 1 77 ? -0.794 1.050 11.141 1.00 82.31 77 MET A O 1
ATOM 570 N N . GLU A 1 78 ? -0.866 3.276 10.848 1.00 80.56 78 GLU A N 1
ATOM 571 C CA . GLU A 1 78 ? -0.864 3.570 12.277 1.00 80.56 78 GLU A CA 1
ATOM 572 C C . GLU A 1 78 ? -2.171 3.094 12.931 1.00 80.56 78 GLU A C 1
ATOM 574 O O . GLU A 1 78 ? -3.258 3.277 12.390 1.00 80.56 78 GLU A O 1
ATOM 579 N N . GLY A 1 79 ? -2.064 2.457 14.100 1.00 82.06 79 GLY A N 1
ATOM 580 C CA . GLY A 1 79 ? -3.230 2.007 14.861 1.00 82.06 79 GLY A CA 1
ATOM 581 C C . GLY A 1 79 ? -3.923 0.751 14.327 1.00 82.06 79 GLY A C 1
ATOM 582 O O . GLY A 1 79 ? -4.960 0.397 14.876 1.00 82.06 79 GLY A O 1
ATOM 583 N N . LEU A 1 80 ? -3.351 0.054 13.336 1.00 83.75 80 LEU A N 1
ATOM 584 C CA . LEU A 1 80 ? -3.945 -1.133 12.709 1.00 83.75 80 LEU A CA 1
ATOM 585 C C . LEU A 1 80 ? -4.405 -2.195 13.731 1.00 83.75 80 LEU A C 1
ATOM 587 O O . LEU A 1 80 ? -3.597 -2.772 14.478 1.00 83.75 80 LEU A O 1
ATOM 591 N N . LYS A 1 81 ? -5.709 -2.491 13.745 1.00 86.38 81 LYS A N 1
ATOM 592 C CA . LYS A 1 81 ? -6.338 -3.507 14.609 1.00 86.38 81 LYS A CA 1
ATOM 593 C C . LYS A 1 81 ? -6.766 -4.733 13.822 1.00 86.38 81 LYS A C 1
ATOM 595 O O . LYS A 1 81 ? -6.639 -5.844 14.335 1.00 86.38 81 LYS A O 1
ATOM 600 N N . SER A 1 82 ? -7.229 -4.533 12.593 1.00 89.12 82 SER A N 1
ATOM 601 C CA . SER A 1 82 ? -7.717 -5.580 11.700 1.00 89.12 82 SER A CA 1
ATOM 602 C C . SER A 1 82 ? -7.508 -5.202 10.237 1.00 89.12 82 SER A C 1
ATOM 604 O O . SER A 1 82 ? -7.438 -4.025 9.895 1.00 89.12 82 SER A O 1
ATOM 606 N N . GLY A 1 83 ? -7.421 -6.202 9.363 1.00 90.94 83 GLY A N 1
ATOM 607 C CA . GLY A 1 83 ? -7.375 -5.961 7.931 1.00 90.94 83 GLY A CA 1
ATOM 608 C C . GLY A 1 83 ? -8.058 -7.063 7.137 1.00 90.94 83 GLY A C 1
ATOM 609 O O . GLY A 1 83 ? -8.049 -8.233 7.525 1.00 90.94 83 GLY A O 1
ATOM 610 N N . HIS A 1 84 ? -8.646 -6.667 6.019 1.00 91.94 84 HIS A N 1
ATOM 611 C CA . HIS A 1 84 ? -9.278 -7.548 5.055 1.00 91.94 84 HIS A CA 1
ATOM 612 C C . HIS A 1 84 ? -8.582 -7.392 3.708 1.00 91.94 84 HIS A C 1
ATOM 614 O O . HIS A 1 84 ? -8.192 -6.287 3.334 1.00 91.94 84 HIS A O 1
ATOM 620 N N . VAL A 1 85 ? -8.428 -8.497 2.987 1.00 90.81 85 VAL A N 1
ATOM 621 C CA . VAL A 1 85 ? -7.958 -8.529 1.600 1.00 90.81 85 VAL A CA 1
ATOM 622 C C . VAL A 1 85 ? -9.042 -9.211 0.782 1.00 90.81 85 VAL A C 1
ATOM 624 O O . VAL A 1 85 ? -9.444 -10.330 1.097 1.00 90.81 85 VAL A O 1
ATOM 627 N N . ASP A 1 86 ? -9.563 -8.513 -0.221 1.00 89.94 86 ASP A N 1
ATOM 628 C CA . ASP A 1 86 ? -10.658 -8.966 -1.086 1.00 89.94 86 ASP A CA 1
ATOM 629 C C . ASP A 1 86 ? -11.890 -9.435 -0.290 1.00 89.94 86 ASP A C 1
ATOM 631 O O . ASP A 1 86 ? -12.534 -10.434 -0.608 1.00 89.94 86 ASP A O 1
ATOM 635 N N . GLY A 1 87 ? -12.191 -8.723 0.802 1.00 87.44 87 GLY A N 1
ATOM 636 C CA . GLY A 1 87 ? -13.289 -9.036 1.722 1.00 87.44 87 GLY A CA 1
ATOM 637 C C . GLY A 1 87 ? -13.013 -10.182 2.703 1.00 87.44 87 GLY A C 1
ATOM 638 O O . GLY A 1 87 ? -13.838 -10.446 3.575 1.00 87.44 87 GLY A O 1
ATOM 639 N N . SER A 1 88 ? -11.858 -10.847 2.617 1.00 88.88 88 SER A N 1
ATOM 640 C CA . SER A 1 88 ? -11.462 -11.903 3.557 1.00 88.88 88 SER A CA 1
ATOM 641 C C . SER A 1 88 ? -10.607 -11.334 4.682 1.00 88.88 88 SER A C 1
ATOM 643 O O . SER A 1 88 ? -9.624 -10.646 4.420 1.00 88.88 88 SER A O 1
ATOM 645 N N . ALA A 1 89 ? -10.945 -11.634 5.938 1.00 89.38 89 ALA A N 1
ATOM 646 C CA . ALA A 1 89 ? -10.136 -11.225 7.084 1.00 89.38 89 ALA A CA 1
ATOM 647 C C . ALA A 1 89 ? -8.767 -11.918 7.034 1.00 89.38 89 ALA A C 1
ATOM 649 O O . ALA A 1 89 ? -8.687 -13.149 7.017 1.00 89.38 89 ALA A O 1
ATOM 650 N N . VAL A 1 90 ? -7.693 -11.128 7.023 1.00 90.81 90 VAL A N 1
ATOM 651 C CA . VAL A 1 90 ? -6.317 -11.633 6.979 1.00 90.81 90 VAL A CA 1
ATOM 652 C C . VAL A 1 90 ? -5.640 -11.337 8.319 1.00 90.81 90 VAL A C 1
ATOM 654 O O . VAL A 1 90 ? -5.706 -10.206 8.807 1.00 90.81 90 VAL A O 1
ATOM 657 N N . PRO A 1 91 ? -4.990 -12.331 8.954 1.00 88.12 91 PRO A N 1
ATOM 658 C CA . PRO A 1 91 ? -4.301 -12.111 10.216 1.00 88.12 91 PRO A CA 1
ATOM 659 C C . PRO A 1 91 ? -3.152 -11.115 10.045 1.00 88.12 91 PRO A C 1
ATOM 661 O O . PRO A 1 91 ? -2.374 -11.181 9.090 1.00 88.12 91 PRO A O 1
ATOM 664 N N . LEU A 1 92 ? -3.029 -10.207 11.011 1.00 88.06 92 LEU A N 1
ATOM 665 C CA . LEU A 1 92 ? -1.937 -9.244 11.054 1.00 88.06 92 LEU A CA 1
ATOM 666 C C . LEU A 1 92 ? -0.628 -9.964 11.377 1.00 88.06 92 LEU A C 1
ATOM 668 O O . LEU A 1 92 ? -0.517 -10.641 12.400 1.00 88.06 92 LEU A O 1
ATOM 672 N N . ALA A 1 93 ? 0.371 -9.793 10.518 1.00 87.31 93 ALA A N 1
ATOM 673 C CA . ALA A 1 93 ? 1.732 -10.225 10.789 1.00 87.31 93 ALA A CA 1
ATOM 674 C C . ALA A 1 93 ? 2.494 -9.104 11.506 1.00 87.31 93 ALA A C 1
ATOM 676 O O . ALA A 1 93 ? 2.184 -7.930 11.327 1.00 87.31 93 ALA A O 1
ATOM 677 N N . LEU A 1 94 ? 3.516 -9.447 12.285 1.00 84.12 94 LEU A N 1
ATOM 678 C CA . LEU A 1 94 ? 4.492 -8.466 12.756 1.00 84.12 94 LEU A CA 1
ATOM 679 C C . LEU A 1 94 ? 5.650 -8.406 11.759 1.00 84.12 94 LEU A C 1
ATOM 681 O O . LEU A 1 94 ? 6.084 -9.437 11.233 1.00 84.12 94 LEU A O 1
ATOM 685 N N . ASP A 1 95 ? 6.114 -7.202 11.448 1.00 82.38 95 ASP A N 1
ATOM 686 C CA . ASP A 1 95 ? 7.380 -7.015 10.750 1.00 82.38 95 ASP A CA 1
ATOM 687 C C . ASP A 1 95 ? 8.567 -7.049 11.734 1.00 82.38 95 ASP A C 1
ATOM 689 O O . ASP A 1 95 ? 8.396 -7.216 12.942 1.00 82.38 95 ASP A O 1
ATOM 693 N N . GLU A 1 96 ? 9.789 -6.918 11.215 1.00 78.88 96 GLU A N 1
ATOM 694 C CA . GLU A 1 96 ? 11.020 -6.945 12.023 1.00 78.88 96 GLU A CA 1
ATOM 695 C C . GLU A 1 96 ? 11.103 -5.790 13.033 1.00 78.88 96 GLU A C 1
ATOM 697 O O . GLU A 1 96 ? 11.797 -5.898 14.041 1.00 78.88 96 GLU A O 1
ATOM 702 N N . SER A 1 97 ? 10.384 -4.694 12.784 1.00 77.44 97 SER A N 1
ATOM 703 C CA . SER A 1 97 ? 10.277 -3.542 13.680 1.00 77.44 97 SER A CA 1
ATOM 704 C C . SER A 1 97 ? 9.169 -3.707 14.730 1.00 77.44 97 SER A C 1
ATOM 706 O O . SER A 1 97 ? 8.987 -2.828 15.570 1.00 77.44 97 SER A O 1
ATOM 708 N N . GLY A 1 98 ? 8.438 -4.829 14.715 1.00 81.12 98 GLY A N 1
ATOM 709 C CA . GLY A 1 98 ? 7.306 -5.084 15.606 1.00 81.12 98 GLY A CA 1
ATOM 710 C C . GLY A 1 98 ? 6.026 -4.348 15.198 1.00 81.12 98 GLY A C 1
ATOM 711 O O . GLY A 1 98 ? 5.065 -4.308 15.969 1.00 81.12 98 GLY A O 1
ATOM 712 N N . CYS A 1 99 ? 5.982 -3.774 13.995 1.00 82.75 99 CYS A N 1
ATOM 713 C CA . CYS A 1 99 ? 4.803 -3.118 13.455 1.00 82.75 99 CYS A CA 1
ATOM 714 C C . CYS A 1 99 ? 3.839 -4.155 12.863 1.00 82.75 99 CYS A C 1
ATOM 716 O O . CYS A 1 99 ? 4.240 -5.094 12.174 1.00 82.75 99 CYS A O 1
ATOM 718 N N . LYS A 1 100 ? 2.539 -3.977 13.117 1.00 86.25 100 LYS A N 1
ATOM 719 C CA . LYS A 1 100 ? 1.488 -4.820 12.534 1.00 86.25 100 LYS A CA 1
ATOM 720 C C . LYS A 1 100 ? 1.321 -4.498 11.056 1.00 86.25 100 LYS A C 1
ATOM 722 O O . LYS A 1 100 ? 1.003 -3.366 10.717 1.00 86.25 100 LYS A O 1
ATOM 727 N N . VAL A 1 101 ? 1.475 -5.494 10.198 1.00 87.56 101 VAL A N 1
ATOM 728 C CA . VAL A 1 101 ? 1.347 -5.376 8.746 1.00 87.56 101 VAL A CA 1
ATOM 729 C C . VAL A 1 101 ? 0.367 -6.410 8.210 1.00 87.56 101 VAL A C 1
ATOM 731 O O . VAL A 1 101 ? 0.322 -7.552 8.676 1.00 87.56 101 VAL A O 1
ATOM 734 N N . LEU A 1 102 ? -0.403 -6.021 7.200 1.00 89.50 102 LEU A N 1
ATOM 735 C CA . LEU A 1 102 ? -1.258 -6.928 6.449 1.00 89.50 102 LEU A CA 1
ATOM 736 C C . LEU A 1 102 ? -0.482 -7.472 5.249 1.00 89.50 102 LEU A C 1
ATOM 738 O O . LEU A 1 102 ? 0.103 -6.701 4.488 1.00 89.50 102 LEU A O 1
ATOM 742 N N . LYS A 1 103 ? -0.466 -8.793 5.073 1.00 86.94 103 LYS A N 1
ATOM 743 C CA . LYS A 1 103 ? 0.194 -9.431 3.931 1.00 86.94 103 LYS A CA 1
ATOM 744 C C . LYS A 1 103 ? -0.783 -9.620 2.778 1.00 86.94 103 LYS A C 1
ATOM 746 O O . LYS A 1 103 ? -1.824 -10.246 2.945 1.00 86.94 103 LYS A O 1
ATOM 751 N N . VAL A 1 104 ? -0.399 -9.135 1.606 1.00 84.62 104 VAL A N 1
ATOM 752 C CA . VAL A 1 104 ? -1.082 -9.337 0.329 1.00 84.62 104 VAL A CA 1
ATOM 753 C C . VAL A 1 104 ? -0.186 -10.254 -0.499 1.00 84.62 104 VAL A C 1
ATOM 755 O O . VAL A 1 104 ? 0.880 -9.861 -0.972 1.00 84.62 104 VAL A O 1
ATOM 758 N N . ALA A 1 105 ? -0.574 -11.526 -0.563 1.00 66.75 105 ALA A N 1
ATOM 759 C CA . ALA A 1 105 ? 0.306 -12.624 -0.960 1.00 66.75 105 ALA A CA 1
ATOM 760 C C . ALA A 1 105 ? 0.391 -12.869 -2.478 1.00 66.75 105 ALA A C 1
ATOM 762 O O . ALA A 1 105 ? 1.023 -13.840 -2.891 1.00 66.75 105 ALA A O 1
ATOM 763 N N . SER A 1 106 ? -0.253 -12.052 -3.315 1.00 68.31 106 SER A N 1
ATOM 764 C CA . SER A 1 106 ? -0.369 -12.351 -4.745 1.00 68.31 106 SER A CA 1
ATOM 765 C C . SER A 1 106 ? -0.292 -11.132 -5.658 1.00 68.31 106 SER A C 1
ATOM 767 O O . SER A 1 106 ? -0.608 -10.006 -5.279 1.00 68.31 106 SER A O 1
ATOM 769 N N . ALA A 1 107 ? 0.137 -11.403 -6.891 1.00 79.94 107 ALA A N 1
ATOM 770 C CA . ALA A 1 107 ? -0.059 -10.520 -8.026 1.00 79.94 107 ALA A CA 1
ATOM 771 C C . ALA A 1 107 ? -1.544 -10.469 -8.411 1.00 79.94 107 ALA A C 1
ATOM 773 O O . ALA A 1 107 ? -2.271 -11.453 -8.265 1.00 79.94 107 ALA A O 1
ATOM 774 N N . GLY A 1 108 ? -1.958 -9.342 -8.972 1.00 84.81 108 GLY A N 1
ATOM 775 C CA . GLY A 1 108 ? -3.336 -9.039 -9.313 1.00 84.81 108 GLY A CA 1
ATOM 776 C C . GLY A 1 108 ? -3.838 -7.793 -8.598 1.00 84.81 108 GLY A C 1
ATOM 777 O O . GLY A 1 108 ? -3.103 -7.106 -7.879 1.00 84.81 108 GLY A O 1
ATOM 778 N N . ARG A 1 109 ? -5.113 -7.496 -8.836 1.00 87.81 109 ARG A N 1
ATOM 779 C CA . ARG A 1 109 ? -5.816 -6.422 -8.149 1.00 87.81 109 ARG A CA 1
ATOM 780 C C . ARG A 1 109 ? -6.336 -6.933 -6.820 1.00 87.81 109 ARG A C 1
ATOM 782 O O . ARG A 1 109 ? -7.082 -7.907 -6.799 1.00 87.81 109 ARG A O 1
ATOM 789 N N . HIS A 1 110 ? -5.996 -6.217 -5.761 1.00 90.31 110 HIS A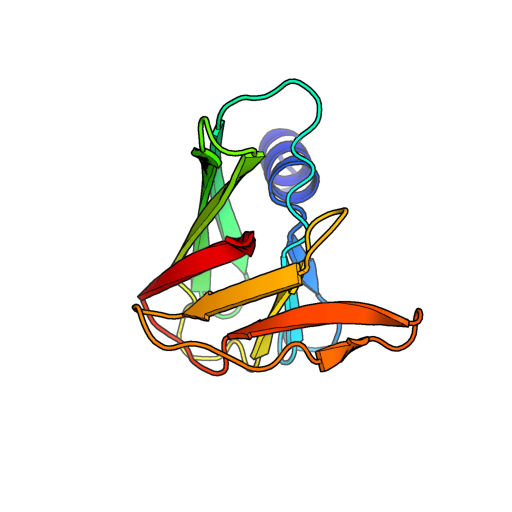 N 1
ATOM 790 C CA . HIS A 1 110 ? -6.434 -6.496 -4.408 1.00 90.31 110 HIS A CA 1
ATOM 791 C C . HIS A 1 110 ? -7.083 -5.263 -3.793 1.00 90.31 110 HIS A C 1
ATOM 793 O O . HIS A 1 110 ? -6.560 -4.146 -3.888 1.00 90.31 110 HIS A O 1
ATOM 799 N N . MET A 1 111 ? -8.220 -5.481 -3.142 1.00 90.50 111 MET A N 1
ATOM 800 C CA . MET A 1 111 ? -8.876 -4.493 -2.299 1.00 90.50 111 MET A CA 1
ATOM 801 C C . MET A 1 111 ? -8.520 -4.779 -0.845 1.00 90.50 111 MET A C 1
ATOM 803 O O . MET A 1 111 ? -8.910 -5.802 -0.291 1.00 90.50 111 MET A O 1
ATOM 807 N N . VAL A 1 112 ? -7.782 -3.869 -0.228 1.00 91.00 112 VAL A N 1
ATOM 808 C CA . VAL A 1 112 ? -7.334 -3.971 1.154 1.00 91.00 112 VAL A CA 1
ATOM 809 C C . VAL A 1 112 ? -8.110 -2.977 2.007 1.00 91.00 112 VAL A C 1
ATOM 811 O O . VAL A 1 112 ? -8.149 -1.788 1.710 1.00 91.00 112 VAL A O 1
ATOM 814 N N . GLU A 1 113 ? -8.730 -3.451 3.077 1.00 90.75 113 GLU A N 1
ATOM 815 C CA . GLU A 1 113 ? -9.494 -2.624 4.012 1.00 90.75 113 GLU A CA 1
ATOM 816 C C . GLU A 1 113 ? -8.894 -2.776 5.402 1.00 90.75 113 GLU A C 1
ATOM 818 O O . GLU A 1 113 ? -8.777 -3.887 5.912 1.00 90.75 113 GLU A O 1
ATOM 823 N N . LEU A 1 114 ? -8.486 -1.666 6.003 1.00 89.25 114 LEU A N 1
ATOM 824 C CA . LEU A 1 114 ? -7.780 -1.620 7.276 1.00 89.25 114 LEU A CA 1
ATOM 825 C C . LEU A 1 114 ? -8.608 -0.826 8.292 1.00 89.25 114 LEU A C 1
ATOM 827 O O . LEU A 1 114 ? -9.174 0.208 7.934 1.00 89.25 114 LEU A O 1
ATOM 831 N N . ALA A 1 115 ? -8.659 -1.297 9.539 1.00 86.81 115 ALA A N 1
ATOM 832 C CA . ALA A 1 115 ? -9.384 -0.671 10.651 1.00 86.81 115 ALA A CA 1
ATOM 833 C C . ALA A 1 115 ? -8.668 -0.872 11.996 1.00 86.81 115 ALA A C 1
ATOM 835 O O . ALA A 1 115 ? -7.885 -1.848 12.117 1.00 86.81 115 ALA A O 1
#

pLDDT: mean 79.46, std 10.69, range [43.06, 91.94]

Secondary structure (DSSP, 8-state):
---HHHHHHHHHHTEEE-SGGGSEEEE----TT-SEEEEEEEETTEEEEEEEEE-TTS-EEEEEEE-BTB-EEEEE-TT---EEETTEEEPPEE-TTS-EEEEE-SSEEEEEEE-

Foldseek 3Di:
DPDVVLVVLCVQQVWDQPDPQLLETEGEHPCDVNQKDWDWHQDPQGIKTWIWGADPVRKIKIKIAFHPRRAKYKYADPPFDWKDKQNHTADFDADPVRGTIGIDGDHGIIIMITD